Protein AF-A0AAI8PAE5-F1 (afdb_monomer)

Solvent-accessible surface area (backbone atoms only — not comparable to full-atom values): 7360 Å² total; per-residue (Å²): 136,82,86,87,76,80,87,77,83,81,68,82,82,78,72,51,73,65,58,46,52,58,52,44,54,39,47,54,48,16,68,78,60,42,39,67,44,98,85,68,44,75,34,37,69,59,34,33,35,51,48,32,46,54,52,14,57,76,50,71,71,64,46,91,58,71,51,91,80,61,63,36,76,89,44,90,73,64,39,66,72,59,56,72,71,51,68,74,59,60,72,76,77,71,81,72,75,76,79,73,77,81,78,74,81,82,80,79,82,81,82,132

Mean predicted aligned error: 13.73 Å

Secondary structure (DSSP, 8-state):
----------------HHHHHHHHHHHHHHHHS-EE-TTS-EEHHHHHHHHHHHHHHHTTT--S------EETTSSS-EESS-HHHHH------------------------

Foldseek 3Di:
DDDDDDDDDDDPPPDDPVSCVLQCVQQVVCVVPADADPVRDGPSLVSSQVVQLVVCVVVVNPDPDHRDFDWDVVDVVTHTPDDPVCSNVVDPPPPPPPPDPDPDDDDDDDDD

Sequence (112 aa):
MGERVNPVRLQAPQLDQNDKTVLCSAVCHCSAAPAVSRDGRNLKQVCVAQHLRALDDVLQQRSPYKPEVSYDMTKQPPQPILDMAQQAARPRAASGRVEQPDRQPVMRLSAR

pLDDT: mean 77.24, std 19.78, range [35.12, 97.31]

Structure (mmCIF, N/CA/C/O backbone):
data_AF-A0AAI8PAE5-F1
#
_entry.id   AF-A0AAI8PAE5-F1
#
loop_
_atom_site.group_PDB
_atom_site.id
_atom_site.type_symbol
_atom_site.label_atom_id
_atom_site.label_alt_id
_atom_site.label_comp_id
_atom_site.label_asym_id
_atom_site.label_entity_id
_atom_site.label_seq_id
_atom_site.pdbx_PDB_ins_code
_atom_site.Cartn_x
_atom_site.Cartn_y
_atom_site.Cartn_z
_atom_site.occupancy
_atom_site.B_iso_or_equiv
_atom_site.auth_seq_id
_atom_site.auth_comp_id
_atom_site.auth_asym_id
_atom_site.auth_atom_id
_atom_site.pdbx_PDB_model_num
ATOM 1 N N . MET A 1 1 ? -30.298 19.579 -21.214 1.00 43.75 1 MET A N 1
ATOM 2 C CA . MET A 1 1 ? -30.191 19.111 -19.816 1.00 43.75 1 MET A CA 1
ATOM 3 C C . MET A 1 1 ? -28.726 19.238 -19.434 1.00 43.75 1 MET A C 1
ATOM 5 O O . MET A 1 1 ? -27.910 18.638 -20.114 1.00 43.75 1 MET A O 1
ATOM 9 N N . GLY A 1 2 ? -28.381 20.130 -18.504 1.00 61.06 2 GLY A N 1
ATOM 10 C CA . GLY A 1 2 ? -26.983 20.413 -18.155 1.00 61.06 2 GLY A CA 1
ATOM 11 C C . GLY A 1 2 ? -26.460 19.440 -17.100 1.00 61.06 2 GLY A C 1
ATOM 12 O O . GLY A 1 2 ? -27.132 19.223 -16.093 1.00 61.06 2 GLY A O 1
ATOM 13 N N . GLU A 1 3 ? -25.282 18.868 -17.340 1.00 65.62 3 GLU A N 1
ATOM 14 C CA . GLU A 1 3 ? -24.565 17.994 -16.407 1.00 65.62 3 GLU A CA 1
ATOM 15 C C . GLU A 1 3 ? -24.271 18.754 -15.099 1.00 65.62 3 GLU A C 1
ATOM 17 O O . GLU A 1 3 ? -23.551 19.756 -15.091 1.00 65.62 3 GLU A O 1
ATOM 22 N N . ARG A 1 4 ? -24.846 18.308 -13.975 1.00 76.25 4 ARG A N 1
ATOM 23 C CA . ARG A 1 4 ? -24.503 18.832 -12.645 1.00 76.25 4 ARG A CA 1
ATOM 24 C C . ARG A 1 4 ? -23.204 18.178 -12.184 1.00 76.25 4 ARG A C 1
ATOM 26 O O . ARG A 1 4 ? -23.224 17.055 -11.693 1.00 76.25 4 ARG A O 1
ATOM 33 N N . VAL A 1 5 ? -22.089 18.892 -12.308 1.00 80.06 5 VAL A N 1
ATOM 34 C CA . VAL A 1 5 ? -20.809 18.483 -11.715 1.00 80.06 5 VAL A CA 1
ATOM 35 C C . VAL A 1 5 ? -20.627 19.154 -10.357 1.00 80.06 5 VAL A C 1
ATOM 37 O O . VAL A 1 5 ? -20.733 20.373 -10.234 1.00 80.06 5 VAL A O 1
ATOM 40 N N . ASN A 1 6 ? -20.361 18.360 -9.320 1.00 79.81 6 ASN A N 1
ATOM 41 C CA . ASN A 1 6 ? -19.975 18.891 -8.016 1.00 79.81 6 ASN A CA 1
ATOM 42 C C . ASN A 1 6 ? -18.477 19.224 -8.046 1.00 79.81 6 ASN A C 1
ATOM 44 O O . ASN A 1 6 ? -17.669 18.316 -8.256 1.00 79.81 6 ASN A O 1
ATOM 48 N N . PRO A 1 7 ? -18.074 20.489 -7.834 1.00 71.38 7 PRO A N 1
ATOM 49 C CA . PRO A 1 7 ? -16.663 20.838 -7.794 1.00 71.38 7 PRO A CA 1
ATOM 50 C C . PRO A 1 7 ? -16.013 20.224 -6.549 1.00 71.38 7 PRO A C 1
ATOM 52 O O . PRO A 1 7 ? -16.300 20.617 -5.418 1.00 71.38 7 PRO A O 1
ATOM 55 N N . VAL A 1 8 ? -15.111 19.264 -6.757 1.00 76.12 8 VAL A N 1
ATOM 56 C CA . VAL A 1 8 ? -14.266 18.709 -5.694 1.00 76.12 8 VAL A CA 1
ATOM 57 C C . VAL A 1 8 ? -13.053 19.622 -5.535 1.00 76.12 8 VAL A C 1
ATOM 59 O O . VAL A 1 8 ? -12.266 19.805 -6.463 1.00 76.12 8 VAL A O 1
ATOM 62 N N . ARG A 1 9 ? -12.901 20.230 -4.357 1.00 69.31 9 ARG A N 1
ATOM 63 C CA . ARG A 1 9 ? -11.745 21.076 -4.038 1.00 69.31 9 ARG A CA 1
ATOM 64 C C . ARG A 1 9 ? -10.569 20.167 -3.689 1.00 69.31 9 ARG A C 1
ATOM 66 O O . ARG A 1 9 ? -10.502 19.647 -2.581 1.00 69.31 9 ARG A O 1
ATOM 73 N N . LEU A 1 10 ? -9.652 19.973 -4.634 1.00 69.69 10 LEU A N 1
ATOM 74 C CA . LEU A 1 10 ? -8.404 19.249 -4.398 1.00 69.69 10 LEU A CA 1
ATOM 75 C C . LEU A 1 10 ? -7.463 20.142 -3.577 1.00 69.69 10 LEU A C 1
ATOM 77 O O . LEU A 1 10 ? -6.677 20.911 -4.127 1.00 69.69 10 LEU A O 1
ATOM 81 N N . GLN A 1 11 ? -7.563 20.084 -2.249 1.00 71.38 11 GLN A N 1
ATOM 82 C CA . GLN A 1 11 ? -6.440 20.499 -1.410 1.00 71.38 11 GLN A CA 1
ATOM 83 C C . GLN A 1 11 ? -5.286 19.538 -1.689 1.00 71.38 11 GLN A C 1
ATOM 85 O O . GLN A 1 11 ? -5.512 18.331 -1.777 1.00 71.38 11 GLN A O 1
ATOM 90 N N . ALA A 1 12 ? -4.067 20.060 -1.847 1.00 70.19 12 ALA A N 1
ATOM 91 C CA . ALA A 1 12 ? -2.888 19.209 -1.932 1.00 70.19 12 ALA A CA 1
ATOM 92 C C . ALA A 1 12 ? -2.865 18.328 -0.672 1.00 70.19 12 ALA A C 1
ATOM 94 O O . ALA A 1 12 ? -2.769 18.887 0.425 1.00 70.19 12 ALA A O 1
ATOM 95 N N . PRO A 1 13 ? -2.998 16.993 -0.790 1.00 65.06 13 PRO A N 1
ATOM 96 C CA . PRO A 1 13 ? -3.027 16.133 0.380 1.00 65.06 13 PRO A CA 1
ATOM 97 C C . PRO A 1 13 ? -1.670 16.235 1.073 1.00 65.06 13 PRO A C 1
ATOM 99 O O . PRO A 1 13 ? -0.658 15.740 0.575 1.00 65.06 13 PRO A O 1
ATOM 102 N N . GLN A 1 14 ? -1.622 16.945 2.197 1.00 77.25 14 GLN A N 1
ATOM 103 C CA . GLN A 1 14 ? -0.436 16.992 3.035 1.00 77.25 14 GLN A CA 1
ATOM 104 C C . GLN A 1 14 ? -0.477 15.763 3.930 1.00 77.25 14 GLN A C 1
ATOM 106 O O . GLN A 1 14 ? -1.119 15.753 4.972 1.00 77.25 14 GLN A O 1
ATOM 111 N N . LEU A 1 15 ? 0.186 14.710 3.466 1.00 83.81 15 LEU A N 1
ATOM 112 C CA . LEU A 1 15 ? 0.435 13.521 4.264 1.00 83.81 15 LEU A CA 1
ATOM 113 C C . LEU A 1 15 ? 1.374 13.895 5.419 1.00 83.81 15 LEU A C 1
ATOM 115 O O . LEU A 1 15 ? 2.399 14.556 5.181 1.00 83.81 15 LEU A O 1
ATOM 119 N N . ASP A 1 16 ? 1.037 13.506 6.648 1.00 91.25 16 ASP A N 1
ATOM 120 C CA . ASP A 1 16 ? 1.901 13.788 7.789 1.00 91.25 16 ASP A CA 1
ATOM 121 C C . ASP A 1 16 ? 3.217 12.993 7.697 1.00 91.25 16 ASP A C 1
ATOM 123 O O . ASP A 1 16 ? 3.398 12.100 6.863 1.00 91.25 16 ASP A O 1
ATOM 127 N N . GLN A 1 17 ? 4.201 13.370 8.511 1.00 93.25 17 GLN A N 1
ATOM 128 C CA . GLN A 1 17 ? 5.536 12.786 8.408 1.00 93.25 17 GLN A CA 1
ATOM 129 C C . GLN A 1 17 ? 5.585 11.311 8.842 1.00 93.25 17 GLN A C 1
ATOM 131 O O . GLN A 1 17 ? 6.390 10.542 8.304 1.00 93.25 17 GLN A O 1
ATOM 136 N N . ASN A 1 18 ? 4.735 10.903 9.783 1.00 92.69 18 ASN A N 1
ATOM 137 C CA . ASN A 1 18 ? 4.626 9.519 10.228 1.00 92.69 18 ASN A CA 1
ATOM 138 C C . ASN A 1 18 ? 3.979 8.659 9.136 1.00 92.69 18 ASN A C 1
ATOM 140 O O . ASN A 1 18 ? 4.551 7.634 8.756 1.00 92.69 18 ASN A O 1
ATOM 144 N N . ASP A 1 19 ? 2.888 9.143 8.542 1.00 9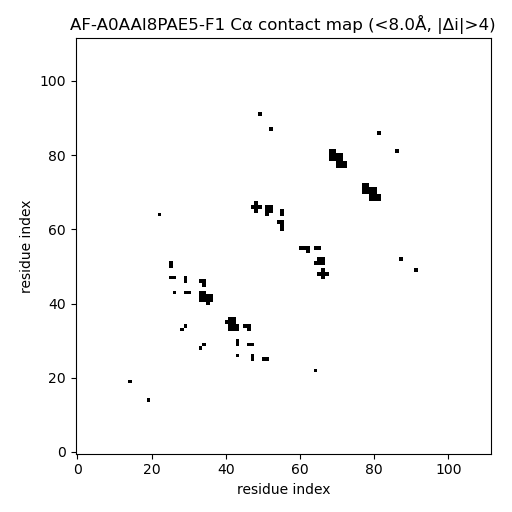3.75 19 ASP A N 1
ATOM 145 C CA . ASP A 1 19 ? 2.245 8.500 7.395 1.00 93.75 19 ASP A CA 1
ATOM 146 C C . ASP A 1 19 ? 3.226 8.324 6.232 1.00 93.75 19 ASP A C 1
ATOM 148 O O . ASP A 1 19 ? 3.364 7.228 5.683 1.00 93.75 19 ASP A O 1
ATOM 152 N N . LYS A 1 20 ? 3.982 9.377 5.886 1.00 94.00 20 LYS A N 1
ATOM 153 C CA . LYS A 1 20 ? 5.037 9.292 4.862 1.00 94.00 20 LYS A CA 1
ATOM 154 C C . LYS A 1 20 ? 6.057 8.220 5.196 1.00 94.00 20 LYS A C 1
ATOM 156 O O . LYS A 1 20 ? 6.458 7.482 4.307 1.00 94.00 20 LYS A O 1
ATOM 161 N N . THR A 1 21 ? 6.490 8.130 6.448 1.00 94.50 21 THR A N 1
ATOM 162 C CA . THR A 1 21 ? 7.508 7.155 6.854 1.00 94.50 21 THR A CA 1
ATOM 163 C C . THR A 1 21 ? 7.004 5.728 6.648 1.00 94.50 21 THR A C 1
ATOM 165 O O . THR A 1 21 ? 7.678 4.924 5.996 1.00 94.50 21 THR A O 1
ATOM 168 N N . VAL A 1 22 ? 5.794 5.426 7.124 1.00 94.38 22 VAL A N 1
ATOM 169 C CA . VAL A 1 22 ? 5.209 4.087 6.986 1.00 94.38 22 VAL A CA 1
ATOM 170 C C . VAL A 1 22 ? 4.915 3.768 5.521 1.00 94.38 22 VAL A C 1
ATOM 172 O O . VAL A 1 22 ? 5.349 2.731 5.016 1.00 94.38 22 VAL A O 1
ATOM 175 N N . LEU A 1 23 ? 4.245 4.667 4.802 1.00 94.38 23 LEU A N 1
ATOM 176 C CA . LEU A 1 23 ? 3.831 4.422 3.421 1.00 94.38 23 LEU A CA 1
ATOM 177 C C . LEU A 1 23 ? 5.024 4.371 2.461 1.00 94.38 23 LEU A C 1
ATOM 179 O O . LEU A 1 23 ? 5.091 3.467 1.625 1.00 94.38 23 LEU A O 1
ATOM 183 N N . CYS A 1 24 ? 6.011 5.261 2.609 1.00 95.56 24 CYS A N 1
ATOM 184 C CA . CYS A 1 24 ? 7.227 5.204 1.798 1.00 95.56 24 CYS A CA 1
ATOM 185 C C . CYS A 1 24 ? 8.027 3.933 2.067 1.00 95.56 24 CYS A C 1
ATOM 187 O O . CYS A 1 24 ? 8.595 3.398 1.123 1.00 95.56 24 CYS A O 1
ATOM 18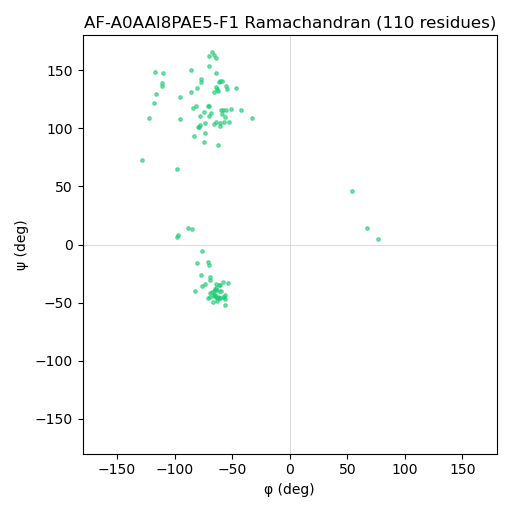9 N N . SER A 1 25 ? 8.054 3.401 3.294 1.00 95.00 25 SER A N 1
ATOM 190 C CA . SER A 1 25 ? 8.762 2.140 3.556 1.00 95.00 25 SER A CA 1
ATOM 191 C C . SER A 1 25 ? 8.227 0.996 2.677 1.00 95.00 25 SER A C 1
ATOM 193 O O . SER A 1 25 ? 9.004 0.313 2.006 1.00 95.00 25 SER A O 1
ATOM 195 N N . ALA A 1 26 ? 6.899 0.868 2.569 1.00 95.75 26 ALA A N 1
ATOM 196 C CA . ALA A 1 26 ? 6.252 -0.127 1.719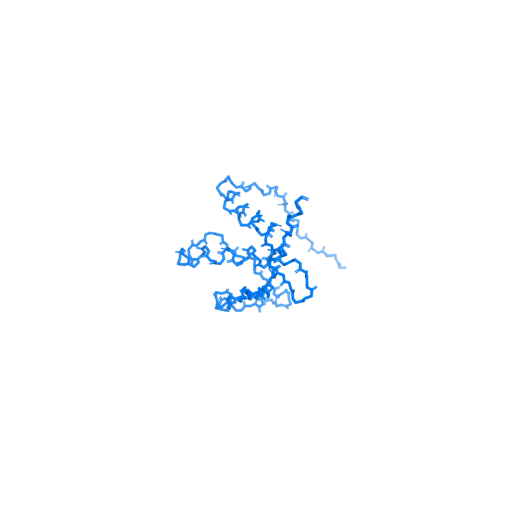 1.00 95.75 26 ALA A CA 1
ATOM 197 C C . ALA A 1 26 ? 6.437 0.179 0.222 1.00 95.75 26 ALA A C 1
ATOM 199 O O . ALA A 1 26 ? 6.784 -0.708 -0.561 1.00 95.75 26 ALA A O 1
ATOM 200 N N . VAL A 1 27 ? 6.241 1.436 -0.192 1.00 95.88 27 VAL A N 1
ATOM 201 C CA . VAL A 1 27 ? 6.352 1.848 -1.602 1.00 95.88 27 VAL A CA 1
ATOM 202 C C . VAL A 1 27 ? 7.783 1.715 -2.125 1.00 95.88 27 VAL A C 1
ATOM 204 O O . VAL A 1 27 ? 7.984 1.209 -3.232 1.00 95.88 27 VAL A O 1
ATOM 207 N N . CYS A 1 28 ? 8.783 2.135 -1.350 1.00 97.31 28 CYS A N 1
ATOM 208 C CA . CYS A 1 28 ? 10.192 2.039 -1.724 1.00 97.31 28 CYS A CA 1
ATOM 209 C C . CYS A 1 28 ? 10.630 0.577 -1.816 1.00 97.31 28 CYS A C 1
ATOM 211 O O . CYS A 1 28 ? 11.235 0.193 -2.819 1.00 97.31 28 CYS A O 1
ATOM 213 N N . HIS A 1 29 ? 10.246 -0.257 -0.843 1.00 96.25 29 HIS A N 1
ATOM 214 C CA . HIS A 1 29 ? 10.501 -1.696 -0.903 1.00 96.25 29 HIS A CA 1
ATOM 215 C C . HIS A 1 29 ? 9.918 -2.311 -2.185 1.00 96.25 29 HIS A C 1
ATOM 217 O O . HIS A 1 29 ? 10.633 -2.930 -2.971 1.00 96.25 29 HIS A O 1
ATOM 223 N N . CYS A 1 30 ? 8.638 -2.063 -2.461 1.00 96.44 30 CYS A N 1
ATOM 224 C CA . CYS A 1 30 ? 7.955 -2.603 -3.638 1.00 96.44 30 CYS A CA 1
ATOM 225 C C . CYS A 1 30 ? 8.391 -1.976 -4.968 1.00 96.44 30 CYS A C 1
ATOM 227 O O . CYS A 1 30 ? 8.096 -2.517 -6.035 1.00 96.44 30 CYS A O 1
ATOM 229 N N . SER A 1 31 ? 9.088 -0.840 -4.929 1.00 96.00 31 SER A N 1
ATOM 230 C CA . SER A 1 31 ? 9.722 -0.256 -6.109 1.00 96.00 31 SER A CA 1
ATOM 231 C C . SER A 1 31 ? 11.002 -0.993 -6.487 1.00 96.00 31 SER A C 1
ATOM 233 O O . SER A 1 31 ? 11.254 -1.142 -7.681 1.00 96.00 31 SER A O 1
ATOM 235 N N . ALA A 1 32 ? 11.763 -1.467 -5.495 1.00 95.69 32 ALA A N 1
ATOM 236 C CA . ALA A 1 32 ? 12.984 -2.247 -5.690 1.00 95.69 32 ALA A CA 1
ATOM 237 C C . ALA A 1 32 ? 12.701 -3.740 -5.937 1.00 95.69 32 ALA A C 1
ATOM 239 O O . ALA A 1 32 ? 13.335 -4.351 -6.794 1.00 95.69 32 ALA A O 1
ATOM 240 N N . ALA A 1 33 ? 11.729 -4.311 -5.222 1.00 93.19 33 ALA A N 1
ATOM 241 C CA . ALA A 1 33 ? 11.352 -5.722 -5.294 1.00 93.19 33 ALA A CA 1
ATOM 242 C C . ALA A 1 33 ? 9.834 -5.875 -5.526 1.00 93.19 33 ALA A C 1
ATOM 244 O O . ALA A 1 33 ? 9.088 -6.222 -4.605 1.00 93.19 33 ALA A O 1
ATOM 245 N N . PRO A 1 34 ? 9.334 -5.575 -6.740 1.00 93.56 34 PRO A N 1
ATOM 246 C CA . PRO A 1 34 ? 7.921 -5.734 -7.054 1.00 93.56 34 PRO A CA 1
ATOM 247 C C . PRO A 1 34 ? 7.527 -7.214 -7.128 1.00 93.56 34 PRO A C 1
ATOM 249 O O . PRO A 1 34 ? 8.320 -8.074 -7.505 1.00 93.56 34 PRO A O 1
ATOM 252 N N . ALA A 1 35 ? 6.252 -7.504 -6.865 1.00 89.06 35 ALA A N 1
ATOM 253 C CA . ALA A 1 35 ? 5.661 -8.766 -7.3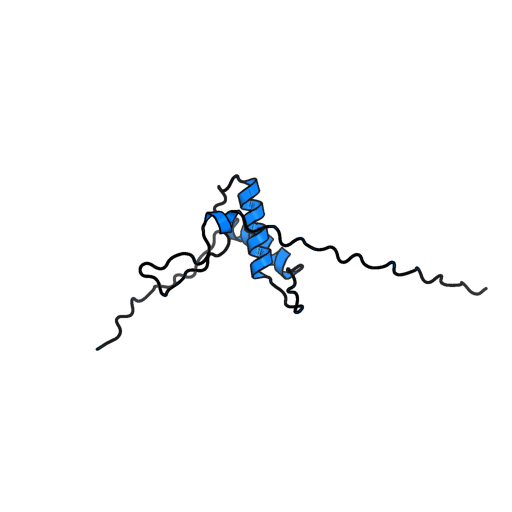00 1.00 89.06 35 ALA A CA 1
ATOM 254 C C . ALA A 1 35 ? 5.653 -8.822 -8.837 1.00 89.06 35 ALA A C 1
ATOM 256 O O . ALA A 1 35 ? 5.493 -7.790 -9.489 1.00 89.06 35 ALA A O 1
ATOM 257 N N . VAL A 1 36 ? 5.791 -10.009 -9.422 1.00 93.38 36 VAL A N 1
ATOM 258 C CA . VAL A 1 36 ? 5.850 -10.186 -10.880 1.00 93.38 36 VAL A CA 1
ATOM 259 C C . VAL A 1 36 ? 4.647 -11.009 -11.339 1.00 93.38 36 VAL A C 1
ATOM 261 O O . VAL A 1 36 ? 4.333 -12.044 -10.753 1.00 93.38 36 VAL A O 1
ATOM 264 N N . SER A 1 37 ? 3.932 -10.522 -12.356 1.00 91.12 37 SER A N 1
ATOM 265 C CA . SER A 1 37 ? 2.838 -11.258 -13.003 1.00 91.12 37 SER A CA 1
ATOM 266 C C . SER A 1 37 ? 3.372 -12.500 -13.719 1.00 91.12 37 SER A C 1
ATOM 268 O O . SER A 1 37 ? 4.548 -12.566 -14.068 1.00 91.12 37 SER A O 1
ATOM 270 N N . ARG A 1 38 ? 2.481 -13.437 -14.055 1.00 92.94 38 ARG A N 1
ATOM 271 C CA . ARG A 1 38 ? 2.799 -14.543 -14.974 1.00 92.94 38 ARG A CA 1
ATOM 272 C C . ARG A 1 38 ? 3.365 -14.038 -16.305 1.00 92.94 38 ARG A C 1
ATOM 274 O O . ARG A 1 38 ? 4.269 -14.652 -16.850 1.00 92.94 38 ARG A O 1
ATOM 281 N N . ASP A 1 39 ? 2.905 -12.873 -16.755 1.00 93.38 39 ASP A N 1
ATOM 282 C CA . ASP A 1 39 ? 3.366 -12.223 -17.990 1.00 93.38 39 ASP A CA 1
ATOM 283 C C . ASP A 1 39 ? 4.638 -11.369 -17.799 1.00 93.38 39 ASP A C 1
ATOM 285 O O . ASP A 1 39 ? 4.943 -10.515 -18.629 1.00 93.38 39 ASP A O 1
ATOM 289 N N . GLY A 1 40 ? 5.342 -11.498 -16.667 1.00 92.75 40 GLY A N 1
ATOM 290 C CA . GLY A 1 40 ? 6.585 -10.764 -16.386 1.00 92.75 40 GLY A CA 1
ATOM 291 C C . GLY A 1 40 ? 6.408 -9.292 -15.988 1.00 92.75 40 GLY A C 1
ATOM 292 O O . GLY A 1 40 ? 7.387 -8.572 -15.811 1.00 92.75 40 GLY A O 1
ATOM 293 N N . ARG A 1 41 ? 5.169 -8.809 -15.836 1.00 94.06 41 ARG A N 1
ATOM 294 C CA . ARG A 1 41 ? 4.890 -7.409 -15.472 1.00 94.06 41 ARG A CA 1
ATOM 295 C C . ARG A 1 41 ? 5.125 -7.146 -13.988 1.00 94.06 41 ARG A C 1
ATOM 297 O O . ARG A 1 41 ? 4.682 -7.922 -13.148 1.00 94.06 41 ARG A O 1
ATOM 304 N N . ASN A 1 42 ? 5.706 -5.993 -13.668 1.00 94.25 42 ASN A N 1
ATOM 305 C CA . ASN A 1 42 ? 5.888 -5.541 -12.288 1.00 94.25 42 ASN A CA 1
ATOM 306 C C . ASN A 1 42 ? 4.562 -5.062 -11.674 1.00 94.25 42 ASN A C 1
ATOM 308 O O . ASN A 1 42 ? 4.008 -4.034 -12.060 1.00 94.25 42 ASN A O 1
ATOM 312 N N . LEU A 1 43 ? 4.082 -5.781 -10.665 1.00 93.56 43 LEU A N 1
ATOM 313 C CA . LEU A 1 43 ? 2.843 -5.542 -9.930 1.00 93.56 43 LEU A CA 1
ATOM 314 C C . LEU A 1 43 ? 3.118 -4.784 -8.621 1.00 93.56 43 LEU A C 1
ATOM 316 O O . LEU A 1 43 ? 2.899 -5.292 -7.518 1.00 93.56 43 LEU A O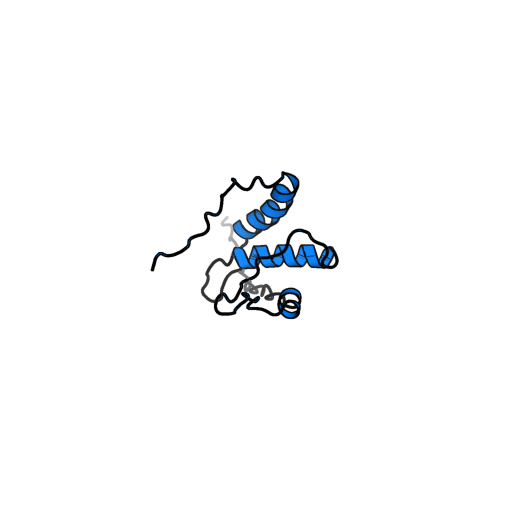 1
ATOM 320 N N . LYS A 1 44 ? 3.597 -3.539 -8.735 1.00 94.00 44 LYS A N 1
ATOM 321 C CA . LYS A 1 44 ? 3.958 -2.696 -7.576 1.00 94.00 44 LYS A CA 1
ATOM 322 C C . LYS A 1 44 ? 2.790 -2.489 -6.608 1.00 94.00 44 LYS A C 1
ATOM 324 O O . LYS A 1 44 ? 2.956 -2.681 -5.409 1.00 94.00 44 LYS A O 1
ATOM 329 N N . GLN A 1 45 ? 1.602 -2.186 -7.136 1.00 92.12 45 GLN A N 1
ATOM 330 C CA . GLN A 1 45 ? 0.384 -1.998 -6.336 1.00 92.12 45 GLN A CA 1
ATOM 331 C C . GLN A 1 45 ? 0.026 -3.250 -5.526 1.00 92.12 45 GLN A C 1
ATOM 333 O O . GLN A 1 45 ? -0.321 -3.170 -4.351 1.00 92.12 45 GLN A O 1
ATOM 338 N N . VAL A 1 46 ? 0.188 -4.434 -6.126 1.00 91.69 46 VAL A N 1
ATOM 339 C CA . VAL A 1 46 ? -0.064 -5.709 -5.441 1.00 91.69 46 VAL A CA 1
ATOM 340 C C . VAL A 1 46 ? 0.921 -5.910 -4.292 1.00 91.69 46 VAL A C 1
ATOM 342 O O . VAL A 1 46 ? 0.497 -6.287 -3.200 1.00 91.69 46 VAL A O 1
ATOM 345 N N . CYS A 1 47 ? 2.206 -5.619 -4.511 1.00 94.69 47 CYS A N 1
ATOM 346 C CA . CYS A 1 47 ? 3.228 -5.701 -3.468 1.00 94.69 47 CYS A CA 1
ATOM 347 C C . CYS A 1 47 ? 2.937 -4.750 -2.296 1.00 94.69 47 CYS A C 1
ATOM 349 O O . CYS A 1 47 ? 2.986 -5.178 -1.140 1.00 94.69 47 CYS A O 1
ATOM 351 N N . VAL A 1 48 ? 2.582 -3.488 -2.576 1.00 96.00 48 VAL A N 1
ATOM 352 C CA . VAL A 1 48 ? 2.252 -2.503 -1.529 1.00 96.00 48 VAL A CA 1
ATOM 353 C C . VAL A 1 48 ? 1.035 -2.973 -0.740 1.00 96.00 48 VAL A C 1
ATOM 355 O O . VAL A 1 48 ? 1.068 -3.017 0.487 1.00 96.00 48 VAL A O 1
ATOM 358 N N . ALA A 1 49 ? -0.009 -3.430 -1.432 1.00 92.94 49 ALA A N 1
ATOM 359 C CA . ALA A 1 49 ? -1.205 -3.942 -0.782 1.00 92.94 49 ALA A CA 1
ATOM 360 C C . ALA A 1 49 ? -0.917 -5.167 0.110 1.00 92.94 49 ALA A C 1
ATOM 362 O O . ALA A 1 49 ? -1.545 -5.327 1.152 1.00 92.94 49 ALA A O 1
ATOM 363 N N . GLN A 1 50 ? 0.023 -6.037 -0.277 1.00 92.81 50 GLN A N 1
ATOM 364 C CA . GLN A 1 50 ? 0.461 -7.166 0.555 1.00 92.81 50 GLN A CA 1
ATOM 365 C C . GLN A 1 50 ? 1.203 -6.703 1.813 1.00 92.81 50 GLN A C 1
ATOM 367 O O . GLN A 1 50 ? 0.949 -7.249 2.882 1.00 92.81 50 GLN A O 1
ATOM 372 N N . HIS A 1 51 ? 2.067 -5.691 1.703 1.00 94.75 51 HIS A N 1
ATOM 373 C CA . HIS A 1 51 ? 2.772 -5.125 2.856 1.00 94.75 51 HIS A CA 1
ATOM 374 C C . HIS A 1 51 ? 1.810 -4.471 3.847 1.00 94.75 51 HIS A C 1
ATOM 376 O O . HIS A 1 51 ? 1.902 -4.729 5.043 1.00 94.75 51 HIS A O 1
ATOM 382 N N . LEU A 1 52 ? 0.855 -3.678 3.353 1.00 94.50 52 LEU A N 1
ATOM 383 C CA . LEU A 1 52 ? -0.136 -3.030 4.213 1.00 94.50 52 LEU A CA 1
ATOM 384 C C . LEU A 1 52 ? -1.054 -4.046 4.898 1.00 94.50 52 LEU A C 1
ATOM 386 O O . LEU A 1 52 ? -1.339 -3.889 6.078 1.00 94.50 52 LEU A O 1
ATOM 390 N N . ARG A 1 53 ? -1.455 -5.122 4.206 1.00 91.56 53 ARG A N 1
ATOM 391 C CA . ARG A 1 53 ? -2.192 -6.230 4.841 1.00 91.56 53 ARG A CA 1
ATOM 392 C C . ARG A 1 53 ? -1.371 -6.928 5.916 1.00 91.56 53 ARG A C 1
ATOM 394 O O . ARG A 1 53 ? -1.874 -7.125 7.007 1.00 91.56 53 ARG A O 1
ATOM 401 N N . ALA A 1 54 ? -0.107 -7.246 5.642 1.00 92.44 54 ALA A N 1
ATOM 402 C CA . ALA A 1 54 ? 0.750 -7.895 6.631 1.00 92.44 54 ALA A CA 1
ATOM 403 C C . ALA A 1 54 ? 0.949 -7.024 7.883 1.00 92.44 54 ALA A C 1
ATOM 405 O O . ALA A 1 54 ? 0.927 -7.539 8.998 1.00 92.44 54 ALA A O 1
ATOM 406 N N . LEU A 1 55 ? 1.110 -5.708 7.705 1.00 93.31 55 LEU A N 1
ATOM 407 C CA . LEU A 1 55 ? 1.149 -4.754 8.815 1.00 93.31 55 LEU A CA 1
ATOM 408 C C . LEU A 1 55 ? -0.166 -4.770 9.603 1.00 93.31 55 LEU A C 1
ATOM 410 O O . LEU A 1 55 ? -0.159 -4.814 10.830 1.00 93.31 55 LEU A O 1
ATOM 414 N N . ASP A 1 56 ? -1.288 -4.752 8.896 1.00 92.94 56 ASP A N 1
ATOM 415 C CA . ASP A 1 56 ? -2.614 -4.774 9.496 1.00 92.94 56 ASP A CA 1
ATOM 416 C C . ASP A 1 56 ? -2.902 -6.069 10.265 1.00 92.94 56 ASP A C 1
ATOM 418 O O . ASP A 1 56 ? -3.441 -6.017 11.367 1.00 92.94 56 ASP A O 1
ATOM 422 N N . ASP A 1 57 ? -2.459 -7.214 9.749 1.00 90.75 57 ASP A N 1
ATOM 423 C CA . ASP A 1 57 ? -2.560 -8.513 10.416 1.00 90.75 57 ASP A CA 1
ATOM 424 C C . ASP A 1 57 ? -1.771 -8.531 11.732 1.00 90.75 57 ASP A C 1
ATOM 426 O O . ASP A 1 57 ? -2.293 -8.960 12.764 1.00 90.75 57 ASP A O 1
ATOM 430 N N . VAL A 1 58 ? -0.539 -8.002 11.728 1.00 93.62 58 VAL A N 1
ATOM 431 C CA . VAL A 1 58 ? 0.290 -7.860 12.942 1.00 93.62 58 VAL A CA 1
ATOM 432 C C . VAL A 1 58 ? -0.388 -6.954 13.973 1.00 93.62 58 VAL A C 1
ATOM 434 O O . VAL A 1 58 ? -0.299 -7.204 15.175 1.00 93.62 58 VAL A O 1
ATOM 437 N N . LEU A 1 59 ? -1.109 -5.932 13.512 1.00 92.81 59 LEU A N 1
ATOM 438 C CA . LEU A 1 59 ? -1.861 -5.000 14.351 1.00 92.81 59 LEU A CA 1
ATOM 439 C C . LEU A 1 59 ? -3.298 -5.462 14.642 1.00 92.81 59 LEU A C 1
ATOM 441 O O . LEU A 1 59 ? -4.107 -4.662 15.114 1.00 92.81 59 LEU A O 1
ATOM 445 N N . GLN A 1 60 ? -3.635 -6.730 14.382 1.00 92.50 60 GLN A N 1
ATOM 446 C CA . GLN A 1 60 ? -4.968 -7.294 14.625 1.00 92.50 60 GLN A CA 1
ATOM 447 C C . GLN A 1 60 ? -6.090 -6.485 13.952 1.00 92.50 60 GLN A C 1
ATOM 449 O O . GLN A 1 60 ? -7.108 -6.174 14.573 1.00 92.50 60 GLN A O 1
ATOM 454 N N . GLN A 1 61 ? -5.890 -6.128 12.682 1.00 90.94 61 GLN A N 1
ATOM 455 C CA . GLN A 1 61 ? -6.823 -5.365 11.846 1.00 90.94 61 GLN A CA 1
ATOM 456 C C . GLN A 1 61 ? -7.034 -3.901 12.287 1.00 90.94 61 GLN A C 1
ATOM 458 O O . GLN A 1 61 ? -7.966 -3.236 11.822 1.00 90.94 61 GLN A O 1
ATOM 463 N N . ARG A 1 62 ? -6.167 -3.371 13.164 1.00 92.00 62 ARG A N 1
ATOM 464 C CA . ARG A 1 62 ? -6.240 -1.996 13.696 1.00 92.00 62 ARG A CA 1
ATOM 465 C C . ARG A 1 62 ? -5.319 -1.002 12.986 1.00 92.00 62 ARG A C 1
ATOM 467 O O . ARG A 1 62 ? -5.201 0.131 13.450 1.00 92.00 62 ARG A O 1
ATOM 474 N N . SER A 1 63 ? -4.651 -1.393 11.898 1.00 92.44 63 SER A N 1
ATOM 475 C CA . SER A 1 63 ? -3.799 -0.462 11.153 1.00 92.44 63 SER A CA 1
ATOM 476 C C . SER A 1 63 ? -4.639 0.682 10.573 1.00 92.44 63 SER A C 1
ATOM 478 O O . SER A 1 63 ? -5.666 0.412 9.939 1.00 92.44 63 SER A O 1
ATOM 480 N N . PRO A 1 64 ? -4.199 1.948 10.711 1.00 92.94 64 PRO A N 1
ATOM 481 C CA . PRO A 1 64 ? -4.804 3.066 9.989 1.00 92.94 64 PRO A CA 1
ATOM 482 C C . PRO A 1 64 ? -4.484 3.013 8.485 1.00 92.94 64 PRO A C 1
ATOM 484 O O . PRO A 1 64 ? -5.176 3.625 7.676 1.00 92.94 64 PRO A O 1
ATOM 487 N N . TYR A 1 65 ? -3.462 2.248 8.092 1.00 93.06 65 TYR A N 1
ATOM 488 C CA . TYR A 1 65 ? -3.052 2.070 6.705 1.00 93.06 65 TYR A CA 1
ATOM 489 C C . TYR A 1 65 ? -3.697 0.814 6.132 1.00 93.06 65 TYR A C 1
ATOM 491 O O . TYR A 1 65 ? -3.307 -0.306 6.478 1.00 93.06 65 TYR A O 1
ATOM 499 N N . LYS A 1 66 ? -4.669 1.003 5.240 1.00 89.69 66 LYS A N 1
ATOM 500 C CA . LYS A 1 66 ? -5.355 -0.080 4.530 1.00 89.69 66 LYS A CA 1
ATOM 501 C C . LYS A 1 66 ? -4.966 -0.081 3.047 1.00 89.69 66 LYS A C 1
ATOM 503 O O . LYS A 1 66 ? -4.698 0.981 2.484 1.00 89.69 66 LYS A O 1
ATOM 508 N N . PRO A 1 67 ? -4.912 -1.258 2.401 1.00 90.44 67 PRO A N 1
ATOM 509 C CA . PRO A 1 67 ? -4.737 -1.335 0.956 1.00 90.44 67 PRO A CA 1
ATOM 510 C C . PRO A 1 67 ? -5.927 -0.708 0.216 1.00 90.44 67 PRO A C 1
ATOM 512 O O . PRO A 1 67 ? -7.025 -0.598 0.756 1.00 90.44 67 PRO A O 1
ATOM 515 N N . GLU A 1 68 ? -5.712 -0.358 -1.050 1.00 85.44 68 GLU A N 1
ATOM 516 C CA . GLU A 1 68 ? -6.772 0.134 -1.932 1.00 85.44 68 GLU A CA 1
ATOM 517 C C . GLU A 1 68 ? -7.915 -0.889 -2.086 1.00 85.44 68 GLU A C 1
ATOM 519 O O . GLU A 1 68 ? -7.679 -2.097 -2.205 1.00 85.44 68 GLU A O 1
ATOM 524 N N . VAL A 1 69 ? -9.154 -0.382 -2.120 1.00 84.19 69 VAL A N 1
ATOM 525 C CA . VAL A 1 69 ? -10.381 -1.156 -2.340 1.00 84.19 69 VAL A CA 1
ATOM 526 C C . VAL A 1 69 ? -11.057 -0.663 -3.613 1.00 84.19 69 VAL A C 1
ATOM 528 O O . VAL A 1 69 ? -11.409 0.509 -3.725 1.00 84.19 69 VAL A O 1
ATOM 531 N N . SER A 1 70 ? -11.265 -1.564 -4.570 1.00 84.19 70 SER A N 1
ATOM 532 C CA . SER A 1 70 ? -11.995 -1.256 -5.800 1.00 84.19 70 SER A CA 1
ATOM 533 C C . SER A 1 70 ? -13.505 -1.313 -5.563 1.00 84.19 70 SER A C 1
ATOM 535 O O . SER A 1 70 ? -14.002 -2.270 -4.965 1.00 84.19 70 SER A O 1
ATOM 537 N N . TYR A 1 71 ? -14.230 -0.316 -6.069 1.00 86.75 71 TYR A N 1
ATOM 538 C CA . TYR A 1 71 ? -15.688 -0.217 -5.975 1.00 86.75 71 TYR A CA 1
ATOM 539 C C . TYR A 1 71 ? -16.349 -0.415 -7.344 1.00 86.75 71 TYR A C 1
ATOM 541 O O . TYR A 1 71 ? -15.868 0.089 -8.359 1.00 86.75 71 TYR A O 1
ATOM 549 N N . ASP A 1 72 ? -17.462 -1.146 -7.358 1.00 88.25 72 ASP A N 1
ATOM 550 C CA . ASP A 1 72 ? -18.383 -1.257 -8.479 1.00 88.25 72 ASP A CA 1
ATOM 551 C C . ASP A 1 72 ? -19.255 0.002 -8.524 1.00 88.25 72 ASP A C 1
ATOM 553 O O . ASP A 1 72 ? -20.197 0.171 -7.745 1.00 88.25 72 ASP A O 1
ATOM 557 N N . MET A 1 73 ? -18.924 0.891 -9.459 1.00 89.00 73 MET A N 1
ATOM 558 C CA . MET A 1 73 ? -19.639 2.148 -9.685 1.00 89.00 73 MET A CA 1
ATOM 559 C C . MET A 1 73 ? -20.979 1.959 -10.416 1.00 89.00 73 MET A C 1
ATOM 561 O O . MET A 1 73 ? -21.713 2.931 -10.582 1.00 89.00 73 MET A O 1
ATOM 565 N N . THR A 1 74 ? -21.312 0.739 -10.864 1.00 91.31 74 THR A N 1
ATOM 566 C CA . THR A 1 74 ? -22.606 0.436 -11.504 1.00 91.31 74 THR A CA 1
ATOM 567 C C . THR A 1 74 ? -23.731 0.220 -10.489 1.00 91.31 74 THR A C 1
ATOM 569 O O . THR A 1 74 ? -24.909 0.278 -10.847 1.00 91.31 74 THR A O 1
ATOM 572 N N . LYS A 1 75 ? -23.392 -0.005 -9.213 1.00 87.62 75 LYS A N 1
ATOM 573 C CA . LYS A 1 75 ? -24.349 -0.123 -8.106 1.00 87.62 75 LYS A CA 1
ATOM 574 C C . LYS A 1 75 ? -24.698 1.252 -7.535 1.00 87.62 75 LYS A C 1
ATOM 576 O O . LYS A 1 75 ? -23.878 2.167 -7.531 1.00 87.62 75 LYS A O 1
ATOM 581 N N . GLN A 1 76 ? -25.915 1.387 -7.009 1.00 87.50 76 GLN A N 1
ATOM 582 C CA . GLN A 1 76 ? -26.354 2.564 -6.257 1.00 87.50 76 GLN A CA 1
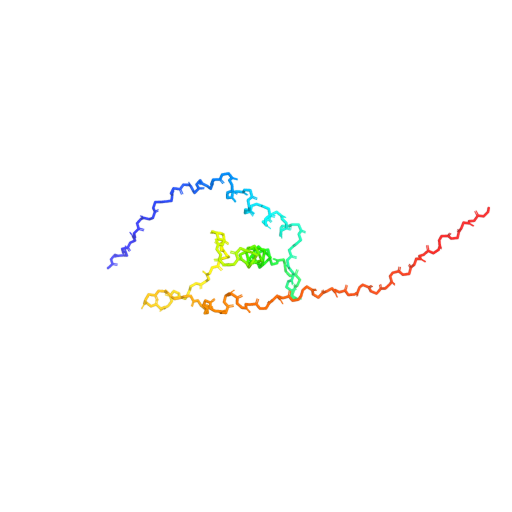ATOM 583 C C . GLN A 1 76 ? -26.817 2.138 -4.855 1.00 87.50 76 GLN A C 1
ATOM 585 O O . GLN A 1 76 ? -27.873 1.514 -4.745 1.00 87.50 76 GLN A O 1
ATOM 590 N N . PRO A 1 77 ? -26.057 2.459 -3.786 1.00 86.56 77 PRO A N 1
ATOM 591 C CA . PRO A 1 77 ? -24.745 3.129 -3.782 1.00 86.56 77 PRO A CA 1
ATOM 592 C C . PRO A 1 77 ? -23.616 2.236 -4.346 1.00 86.56 77 PRO A C 1
ATOM 594 O O . PRO A 1 77 ? -23.796 1.018 -4.394 1.00 86.56 77 PRO A O 1
ATOM 597 N N . PRO A 1 78 ? -22.456 2.801 -4.748 1.00 88.38 78 PRO A N 1
ATOM 598 C CA . PRO A 1 78 ? -21.294 2.008 -5.146 1.00 88.38 78 PRO A CA 1
ATOM 599 C C . PRO A 1 78 ? -20.898 1.019 -4.048 1.00 88.38 78 PRO A C 1
ATOM 601 O O . PRO A 1 78 ? -20.825 1.387 -2.873 1.00 88.38 78 PRO A O 1
ATOM 604 N N . GLN A 1 79 ? -20.636 -0.231 -4.425 1.00 85.62 79 GLN A N 1
ATOM 605 C CA . GLN A 1 79 ? -20.289 -1.301 -3.482 1.00 85.62 79 GLN A CA 1
ATOM 606 C C . GLN A 1 79 ? -18.877 -1.819 -3.754 1.00 85.62 79 GLN A C 1
ATOM 608 O O . GLN A 1 79 ? -18.449 -1.804 -4.904 1.00 85.62 79 GLN A O 1
ATOM 613 N N . PRO A 1 80 ? -18.126 -2.281 -2.743 1.00 85.81 80 PRO A N 1
ATOM 614 C CA . PRO A 1 80 ? -16.842 -2.934 -2.979 1.00 85.81 80 PRO A CA 1
ATOM 615 C C . PRO A 1 80 ? -17.000 -4.117 -3.948 1.00 85.81 80 PRO A C 1
ATOM 617 O O . PRO A 1 80 ? -17.925 -4.910 -3.799 1.00 85.81 80 PRO A O 1
ATOM 620 N N . ILE A 1 81 ? -16.094 -4.260 -4.921 1.00 83.62 81 ILE A N 1
ATOM 621 C CA . ILE A 1 81 ? -16.117 -5.386 -5.883 1.00 83.62 81 ILE A CA 1
ATOM 622 C C . ILE A 1 81 ? -15.769 -6.713 -5.186 1.00 83.62 81 ILE A C 1
ATOM 624 O O . ILE A 1 81 ? -16.164 -7.786 -5.629 1.00 83.62 81 ILE A O 1
ATOM 628 N N . LEU A 1 82 ? -14.990 -6.639 -4.107 1.00 72.00 82 LEU A N 1
ATOM 629 C CA . LEU A 1 82 ? -14.535 -7.778 -3.313 1.00 72.00 82 LEU A CA 1
ATOM 630 C C . LEU A 1 82 ? -15.216 -7.734 -1.944 1.00 72.00 82 LEU A C 1
ATOM 632 O O . LEU A 1 82 ? -15.223 -6.671 -1.319 1.00 72.00 82 LEU A O 1
ATOM 636 N N . ASP A 1 83 ? -15.704 -8.867 -1.435 1.00 60.31 83 ASP A N 1
ATOM 637 C CA . ASP A 1 83 ? -16.288 -8.930 -0.091 1.00 60.31 83 ASP A CA 1
ATOM 638 C C . ASP A 1 83 ? -15.225 -8.556 0.953 1.00 60.31 83 ASP A C 1
ATOM 640 O O . ASP A 1 83 ? -14.074 -8.985 0.851 1.00 60.31 83 ASP A O 1
ATOM 644 N N . MET A 1 84 ? -15.572 -7.795 1.997 1.00 57.00 84 MET A N 1
ATOM 645 C CA . MET A 1 84 ? -14.586 -7.391 3.019 1.00 57.00 84 MET A CA 1
ATOM 646 C C . MET A 1 84 ? -13.913 -8.593 3.706 1.00 57.00 84 MET A C 1
ATOM 648 O O . MET A 1 84 ? -12.720 -8.551 4.004 1.00 57.00 84 MET A O 1
ATOM 652 N N . ALA A 1 85 ? -14.637 -9.707 3.858 1.00 52.09 85 ALA A N 1
ATOM 653 C CA . ALA A 1 85 ? -14.071 -10.966 4.341 1.00 52.09 85 ALA A CA 1
ATOM 654 C C . ALA A 1 85 ? -13.018 -11.544 3.374 1.00 52.09 85 ALA A C 1
ATOM 656 O O . ALA A 1 85 ? -11.988 -12.053 3.805 1.00 52.09 85 ALA A O 1
ATOM 657 N N . GLN A 1 86 ? -13.224 -11.415 2.061 1.00 52.53 86 GLN A N 1
ATOM 658 C CA . GLN A 1 86 ? -12.269 -11.847 1.034 1.00 52.53 86 GLN A CA 1
ATOM 659 C C . GLN A 1 86 ? -11.095 -10.869 0.869 1.00 52.53 86 GLN A C 1
ATOM 661 O O . GLN A 1 86 ? -10.007 -11.283 0.468 1.00 52.53 86 GLN A O 1
ATOM 666 N N . GLN A 1 87 ? -11.282 -9.585 1.193 1.00 55.34 87 GLN A N 1
ATOM 667 C CA . GLN A 1 87 ? -10.197 -8.598 1.245 1.00 55.34 87 GLN A CA 1
ATOM 668 C C . GLN A 1 87 ? -9.199 -8.925 2.367 1.00 55.34 87 GLN A C 1
ATOM 670 O O . GLN A 1 87 ? -7.990 -8.832 2.140 1.00 55.34 87 GLN A O 1
ATOM 675 N N . ALA A 1 88 ? -9.700 -9.369 3.526 1.00 52.97 88 ALA A N 1
ATOM 676 C CA . ALA A 1 88 ? -8.887 -9.868 4.638 1.00 52.97 88 ALA A CA 1
ATOM 677 C C . ALA A 1 88 ? -8.298 -11.267 4.362 1.00 52.97 88 ALA A C 1
ATOM 679 O O . ALA A 1 88 ? -7.175 -11.556 4.757 1.00 52.97 88 ALA A O 1
ATOM 680 N N . ALA A 1 89 ? -9.025 -12.125 3.638 1.00 46.81 89 ALA A N 1
ATOM 681 C CA . ALA A 1 89 ? -8.654 -13.526 3.422 1.00 46.81 89 ALA A CA 1
ATOM 682 C C . ALA A 1 89 ? -7.919 -13.822 2.101 1.00 46.81 89 ALA A C 1
ATOM 684 O O . ALA A 1 89 ? -7.733 -14.995 1.770 1.00 46.81 89 ALA A O 1
ATOM 685 N N . ARG A 1 90 ? -7.505 -12.815 1.311 1.00 52.25 90 ARG A N 1
ATOM 686 C CA . ARG A 1 90 ? -6.776 -13.074 0.057 1.00 52.25 90 ARG A CA 1
ATOM 687 C C . ARG A 1 90 ? -5.505 -13.873 0.377 1.00 52.25 90 ARG A C 1
ATOM 689 O O . ARG A 1 90 ? -4.625 -13.337 1.055 1.00 52.25 90 ARG A O 1
ATOM 696 N N . PRO A 1 91 ? -5.377 -15.124 -0.106 1.00 48.78 91 PRO A N 1
ATOM 697 C CA . PRO A 1 91 ? -4.221 -15.935 0.216 1.00 48.78 91 PRO A CA 1
ATOM 698 C C . PRO A 1 91 ? -2.983 -15.215 -0.297 1.00 48.78 91 PRO A C 1
ATOM 700 O O . PRO A 1 91 ? -2.999 -14.613 -1.379 1.00 48.78 91 PRO A O 1
ATOM 703 N N . ARG A 1 92 ? -1.908 -15.273 0.497 1.00 45.62 92 ARG A N 1
ATOM 704 C CA . ARG A 1 92 ? -0.565 -14.924 0.038 1.00 45.62 92 ARG A CA 1
ATOM 705 C C . ARG A 1 92 ? -0.412 -15.540 -1.347 1.00 45.62 92 ARG A C 1
ATOM 707 O O . ARG A 1 92 ? -0.465 -16.761 -1.473 1.00 45.62 92 ARG A O 1
ATOM 714 N N . ALA A 1 93 ? -0.251 -14.716 -2.382 1.00 45.69 93 ALA A N 1
ATOM 715 C CA . ALA A 1 93 ? 0.348 -15.223 -3.601 1.00 45.69 93 ALA A CA 1
ATOM 716 C C . ALA A 1 93 ? 1.692 -15.762 -3.126 1.00 45.69 93 ALA A C 1
ATOM 718 O O . ALA A 1 93 ? 2.533 -14.981 -2.677 1.00 45.69 93 ALA A O 1
ATOM 719 N N . ALA A 1 94 ? 1.812 -17.089 -3.052 1.00 38.62 94 ALA A N 1
ATOM 720 C CA . ALA A 1 94 ? 3.047 -17.729 -2.674 1.00 38.62 94 ALA A CA 1
AT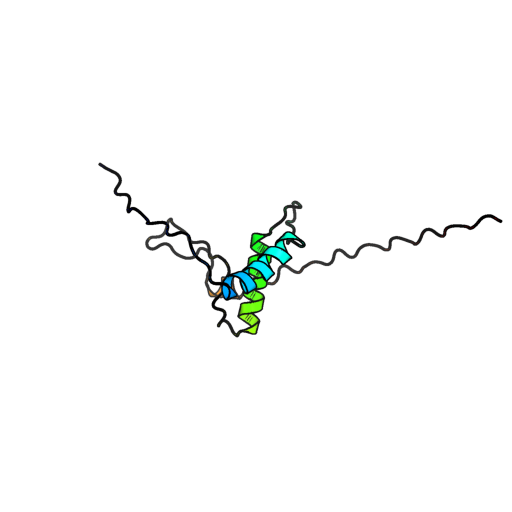OM 721 C C . ALA A 1 94 ? 4.105 -17.099 -3.573 1.00 38.62 94 ALA A C 1
ATOM 723 O O . ALA A 1 94 ? 4.004 -17.174 -4.799 1.00 38.62 94 ALA A O 1
ATOM 724 N N . SER A 1 95 ? 5.056 -16.398 -2.958 1.00 44.75 95 SER A N 1
ATOM 725 C CA . SER A 1 95 ? 6.311 -16.083 -3.609 1.00 44.75 95 SER A CA 1
ATOM 726 C C . SER A 1 95 ? 6.943 -17.443 -3.865 1.00 44.75 95 SER A C 1
ATOM 728 O O . SER A 1 95 ? 7.603 -18.014 -2.998 1.00 44.75 95 SER A O 1
AT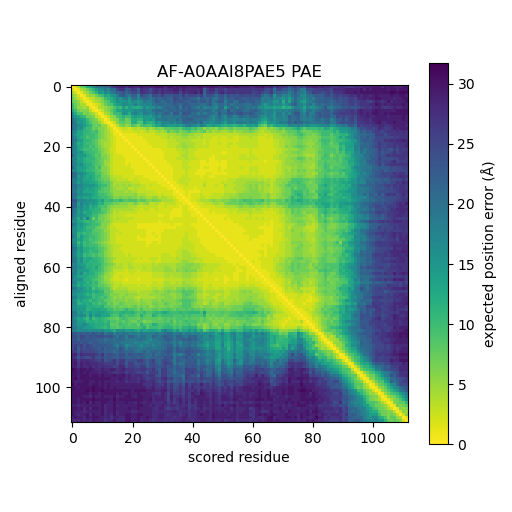OM 730 N N . GLY A 1 96 ? 6.570 -18.047 -4.993 1.00 35.38 96 GLY A N 1
ATOM 731 C CA . GLY A 1 96 ? 7.183 -19.251 -5.494 1.00 35.38 96 GLY A CA 1
ATOM 732 C C . GLY A 1 96 ? 8.630 -18.879 -5.716 1.00 35.38 96 GLY A C 1
ATOM 733 O O . GLY A 1 96 ? 8.961 -18.176 -6.667 1.00 35.38 96 GLY A O 1
ATOM 734 N N . ARG A 1 97 ? 9.476 -19.293 -4.778 1.00 39.97 97 ARG A N 1
ATOM 735 C CA . ARG A 1 97 ? 10.908 -19.388 -4.979 1.00 39.97 97 ARG A CA 1
ATOM 736 C C . ARG A 1 97 ? 11.074 -20.218 -6.247 1.00 39.97 97 ARG A C 1
ATOM 738 O O . ARG A 1 97 ? 10.820 -21.416 -6.225 1.00 39.97 97 ARG A O 1
ATOM 745 N N . VAL A 1 98 ? 11.422 -19.577 -7.359 1.00 40.28 98 VAL A N 1
ATOM 746 C CA . VAL A 1 98 ? 12.033 -20.298 -8.470 1.00 40.28 98 VAL A CA 1
ATOM 747 C C . VAL A 1 98 ? 13.314 -20.868 -7.878 1.00 40.28 98 VAL A C 1
ATOM 749 O O . VAL A 1 98 ? 14.240 -20.124 -7.555 1.00 40.28 98 VAL A O 1
ATOM 752 N N . GLU A 1 99 ? 13.303 -22.169 -7.610 1.00 35.12 99 GLU A N 1
ATOM 753 C CA . GLU A 1 99 ? 14.506 -22.937 -7.345 1.00 35.12 99 GLU A CA 1
ATOM 754 C C . GLU A 1 99 ? 15.414 -22.731 -8.557 1.00 35.12 99 GLU A C 1
ATOM 756 O O . GLU A 1 99 ? 15.080 -23.079 -9.688 1.00 35.12 99 GLU A O 1
ATOM 761 N N . GLN A 1 100 ? 16.496 -21.999 -8.333 1.00 45.97 100 GLN A N 1
ATOM 762 C CA . GLN A 1 100 ? 17.498 -21.710 -9.337 1.00 45.97 100 GLN A CA 1
ATOM 763 C C . GLN A 1 100 ? 18.343 -22.983 -9.441 1.00 45.97 100 GLN A C 1
ATOM 765 O O . GLN A 1 100 ? 19.007 -23.304 -8.456 1.00 45.97 100 GLN A O 1
ATOM 770 N N . PRO A 1 101 ? 18.291 -23.746 -10.551 1.00 37.91 101 PRO A N 1
ATOM 771 C CA . PRO A 1 101 ? 19.089 -24.956 -10.661 1.00 37.91 101 PRO A CA 1
ATOM 772 C C . PRO A 1 101 ? 20.563 -24.562 -10.597 1.00 37.91 101 PRO A C 1
ATOM 774 O O . PRO A 1 101 ? 20.983 -23.602 -11.253 1.00 37.91 101 PRO A O 1
ATOM 777 N N . ASP A 1 102 ? 21.306 -25.280 -9.757 1.00 42.72 102 ASP A N 1
ATOM 778 C CA . ASP A 1 102 ? 22.723 -25.108 -9.463 1.00 42.72 102 ASP A CA 1
ATOM 779 C C . ASP A 1 102 ? 23.531 -24.607 -10.661 1.00 42.72 102 ASP A C 1
ATOM 781 O O . ASP A 1 102 ? 23.819 -25.325 -11.626 1.00 42.72 102 ASP A O 1
ATOM 785 N N . ARG A 1 103 ? 23.955 -23.344 -10.578 1.00 50.56 103 ARG A N 1
ATOM 786 C CA . ARG A 1 103 ? 25.000 -22.830 -11.451 1.00 50.56 103 ARG A CA 1
ATOM 787 C C . ARG A 1 103 ? 26.309 -23.444 -10.958 1.00 50.56 103 ARG A C 1
ATOM 789 O O . ARG A 1 103 ? 26.901 -22.960 -9.999 1.00 50.56 103 ARG A O 1
ATOM 796 N N . GLN A 1 104 ? 26.715 -24.540 -11.598 1.00 47.69 104 GLN A N 1
ATOM 797 C CA . GLN A 1 104 ? 27.984 -25.220 -11.339 1.00 47.69 104 GLN A CA 1
ATOM 798 C C . GLN A 1 104 ? 29.138 -24.200 -11.271 1.00 47.69 104 GLN A C 1
ATOM 800 O O . GLN A 1 104 ? 29.223 -23.317 -12.136 1.00 47.69 104 GLN A O 1
ATOM 805 N N . PRO A 1 105 ? 30.044 -24.296 -10.282 1.00 43.66 105 PRO A N 1
ATOM 806 C CA . PRO A 1 105 ? 31.207 -23.430 -10.233 1.00 43.66 105 PRO A CA 1
ATOM 807 C C . PRO A 1 105 ? 32.160 -23.811 -11.369 1.00 43.66 105 PRO A C 1
ATOM 809 O O . PRO A 1 105 ? 32.671 -24.927 -11.436 1.00 43.66 105 PRO A O 1
ATOM 812 N N . VAL A 1 106 ? 32.424 -22.862 -12.267 1.00 56.78 106 VAL A N 1
ATOM 813 C CA . VAL A 1 106 ? 33.520 -22.973 -13.232 1.00 56.78 106 VAL A CA 1
ATOM 814 C C . VAL A 1 106 ? 34.847 -22.965 -12.466 1.00 56.78 106 VAL A C 1
ATOM 816 O O . VAL A 1 106 ? 35.299 -21.926 -11.985 1.00 56.78 106 VAL A O 1
ATOM 819 N N . MET A 1 107 ? 35.473 -24.136 -12.322 1.00 46.06 107 MET A N 1
ATOM 820 C CA . MET A 1 107 ? 36.856 -24.246 -11.859 1.00 46.06 107 MET A CA 1
ATOM 821 C C . MET A 1 107 ? 37.759 -23.469 -12.823 1.00 46.06 107 MET A C 1
ATOM 823 O O . MET A 1 107 ? 37.939 -23.852 -13.978 1.00 46.06 107 MET A O 1
ATOM 827 N N . ARG A 1 108 ? 38.339 -22.362 -12.351 1.00 56.62 108 ARG A N 1
ATOM 828 C CA . ARG A 1 108 ? 39.459 -21.713 -13.036 1.00 56.62 108 ARG A CA 1
ATOM 829 C C . ARG A 1 108 ? 40.702 -22.567 -12.815 1.00 56.62 108 ARG A C 1
ATOM 831 O O . ARG A 1 108 ? 41.263 -22.571 -11.723 1.00 56.62 108 ARG A O 1
ATOM 838 N N . LEU A 1 109 ? 41.112 -23.297 -13.847 1.00 55.81 109 LEU A N 1
ATOM 839 C CA . LEU A 1 109 ? 42.389 -23.997 -13.868 1.00 55.81 109 LEU A CA 1
ATOM 840 C C . LEU A 1 109 ? 43.509 -22.949 -13.962 1.00 55.81 109 LEU A C 1
ATOM 842 O O . LEU A 1 109 ? 43.643 -22.260 -14.972 1.00 55.81 109 LEU A O 1
ATOM 846 N N . SER A 1 110 ? 44.274 -22.793 -12.883 1.00 47.78 110 SER A N 1
ATOM 847 C CA . SER A 1 110 ? 45.484 -21.971 -12.858 1.00 47.78 110 SER A CA 1
ATOM 848 C C . SER A 1 110 ? 46.570 -22.672 -13.678 1.00 47.78 110 SER A C 1
ATOM 850 O O . SER A 1 110 ? 46.953 -23.795 -13.349 1.00 47.78 110 SER A O 1
ATOM 852 N N . ALA A 1 111 ? 47.052 -22.033 -14.744 1.00 55.75 111 ALA A N 1
ATOM 853 C CA . ALA A 1 111 ? 48.244 -22.479 -15.460 1.00 55.75 111 ALA A CA 1
ATOM 854 C C . ALA A 1 111 ? 49.506 -22.094 -14.667 1.00 55.75 111 ALA A C 1
ATOM 856 O O . ALA A 1 111 ? 49.533 -21.047 -14.017 1.00 55.75 111 ALA A O 1
ATOM 857 N N . ARG A 1 112 ? 50.495 -22.993 -14.693 1.00 55.34 112 ARG A N 1
ATOM 858 C CA . ARG A 1 112 ? 51.850 -22.822 -14.152 1.00 55.34 112 ARG A CA 1
ATOM 859 C C . ARG A 1 112 ? 52.706 -21.952 -15.059 1.00 55.34 112 ARG A C 1
ATOM 861 O O . ARG A 1 112 ? 52.473 -22.013 -16.286 1.00 55.34 112 ARG A O 1
#

Radius of gyrat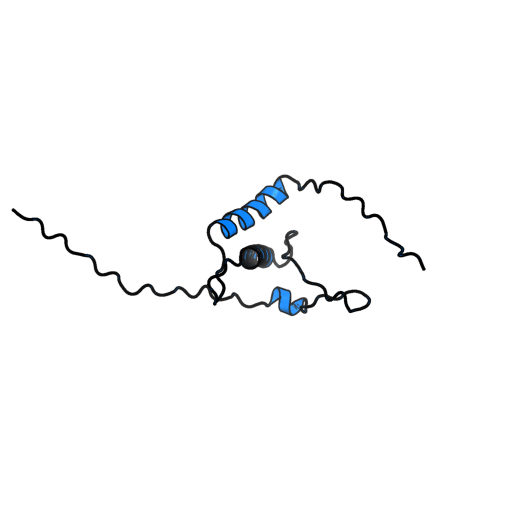ion: 21.98 Å; Cα contacts (8 Å, |Δi|>4): 62; chains: 1; bounding box: 82×46×34 Å

Organism: NCBI:txid157782